Protein AF-A0A350YPW9-F1 (afdb_monomer_lite)

Structure (mmCIF, N/CA/C/O backbone):
data_AF-A0A350YPW9-F1
#
_entry.id   AF-A0A350YPW9-F1
#
loop_
_atom_site.group_PDB
_atom_site.id
_atom_site.type_symbol
_atom_site.label_atom_id
_atom_site.label_alt_id
_atom_site.label_comp_id
_atom_site.label_asym_id
_atom_site.label_entity_id
_atom_site.label_seq_id
_atom_site.pdbx_PDB_ins_code
_atom_site.Cartn_x
_atom_site.Cartn_y
_atom_site.Cartn_z
_atom_site.occupancy
_atom_site.B_iso_or_equiv
_atom_site.auth_seq_id
_atom_site.auth_comp_id
_atom_site.auth_asym_id
_atom_site.auth_atom_id
_atom_site.pdbx_PDB_model_num
ATOM 1 N N . SER A 1 1 ? -2.798 13.551 6.829 1.00 78.19 1 SER A N 1
ATOM 2 C CA . SER A 1 1 ? -2.468 12.453 5.907 1.00 78.19 1 SER A CA 1
ATOM 3 C C . SER A 1 1 ? -0.975 12.178 5.977 1.00 78.19 1 SER A C 1
ATOM 5 O O . SER A 1 1 ? -0.226 13.091 6.312 1.00 78.19 1 SER A O 1
ATOM 7 N N . LEU A 1 2 ? -0.570 10.933 5.739 1.00 86.44 2 LEU A N 1
ATOM 8 C CA . LEU A 1 2 ? 0.815 10.462 5.675 1.00 86.44 2 LEU A CA 1
ATOM 9 C C . LEU A 1 2 ? 0.977 9.685 4.364 1.00 86.44 2 LEU A C 1
ATOM 11 O O . LEU A 1 2 ? 0.100 8.896 4.025 1.00 86.44 2 LEU A O 1
ATOM 15 N N . PHE A 1 3 ? 2.072 9.908 3.645 1.00 88.56 3 PHE A N 1
ATOM 16 C CA . PHE A 1 3 ? 2.415 9.147 2.447 1.00 88.56 3 PHE A CA 1
ATOM 17 C C . PHE A 1 3 ? 3.798 8.540 2.629 1.00 88.56 3 PHE A C 1
ATOM 19 O O . PHE A 1 3 ? 4.702 9.218 3.116 1.00 88.56 3 PHE A O 1
ATOM 26 N N . ILE A 1 4 ? 3.933 7.268 2.271 1.00 87.62 4 ILE A N 1
ATOM 27 C CA . ILE A 1 4 ? 5.182 6.515 2.358 1.00 87.62 4 ILE A CA 1
ATOM 28 C C . ILE A 1 4 ?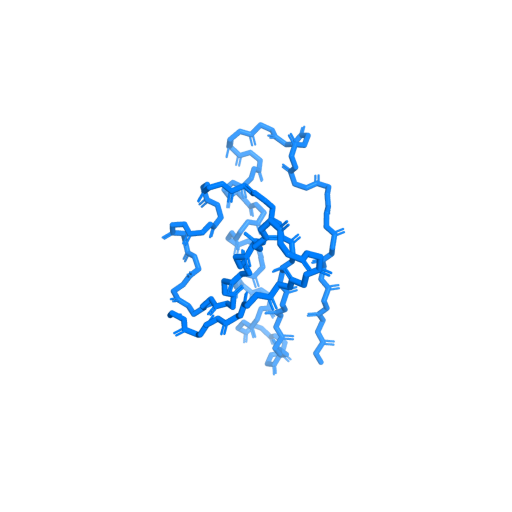 5.504 6.009 0.959 1.00 87.62 4 ILE A C 1
ATOM 30 O O . ILE A 1 4 ? 4.649 5.398 0.316 1.00 87.62 4 ILE A O 1
ATOM 34 N N . ASP A 1 5 ? 6.719 6.286 0.504 1.00 84.94 5 ASP A N 1
ATOM 35 C CA . ASP A 1 5 ? 7.178 5.961 -0.840 1.00 84.94 5 ASP A CA 1
ATOM 36 C C . ASP A 1 5 ? 8.438 5.100 -0.770 1.00 84.94 5 ASP A C 1
ATOM 38 O O . ASP A 1 5 ? 9.421 5.494 -0.143 1.00 84.94 5 ASP A O 1
ATOM 42 N N . GLU A 1 6 ? 8.365 3.929 -1.404 1.00 68.69 6 GLU A N 1
ATOM 43 C CA . GLU A 1 6 ? 9.444 2.953 -1.584 1.00 68.69 6 GLU A CA 1
ATOM 44 C C . GLU A 1 6 ? 10.169 2.483 -0.292 1.00 68.69 6 GLU A C 1
ATOM 46 O O . GLU A 1 6 ? 9.881 2.890 0.829 1.00 68.69 6 GLU A O 1
ATOM 51 N N . GLY A 1 7 ? 11.056 1.488 -0.419 1.00 75.88 7 GLY A N 1
ATOM 52 C CA . GLY A 1 7 ? 11.831 0.930 0.709 1.00 75.88 7 GLY A CA 1
ATOM 53 C C . GLY A 1 7 ? 11.284 -0.358 1.336 1.00 75.88 7 GLY A C 1
ATOM 54 O O . GLY A 1 7 ? 11.979 -1.015 2.106 1.00 75.88 7 GLY A O 1
ATOM 55 N N . PHE A 1 8 ? 10.089 -0.801 0.949 1.00 82.19 8 PHE A N 1
ATOM 56 C CA . PHE A 1 8 ? 9.555 -2.087 1.408 1.00 82.19 8 PHE 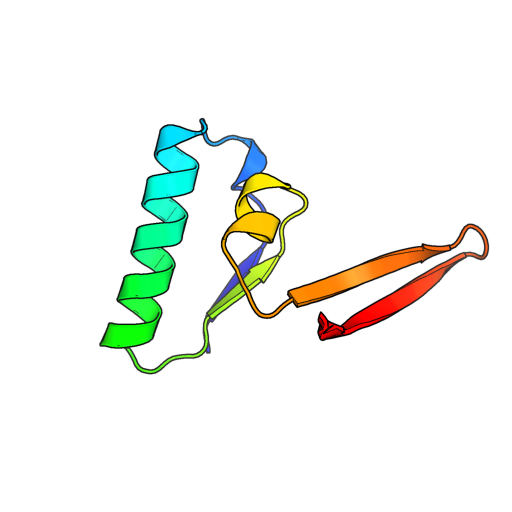A CA 1
ATOM 57 C C . PHE A 1 8 ? 10.194 -3.297 0.701 1.00 82.19 8 PHE A C 1
ATOM 59 O O . PHE A 1 8 ? 10.108 -4.415 1.193 1.00 82.19 8 PHE A O 1
ATOM 66 N N . GLY A 1 9 ? 10.822 -3.089 -0.466 1.00 78.19 9 GLY A N 1
ATOM 67 C CA . GLY A 1 9 ? 11.342 -4.172 -1.318 1.00 78.19 9 GLY A CA 1
ATOM 68 C C . GLY A 1 9 ? 12.608 -4.829 -0.770 1.00 78.19 9 GLY A C 1
ATOM 69 O O . GLY A 1 9 ? 12.952 -5.935 -1.170 1.00 78.19 9 GLY A O 1
ATOM 70 N N . SER A 1 10 ? 13.292 -4.156 0.155 1.00 82.62 10 SER A N 1
ATOM 71 C CA . SER A 1 10 ? 14.434 -4.694 0.897 1.00 82.62 10 SER A CA 1
ATOM 72 C C . SER A 1 10 ? 14.031 -5.434 2.172 1.00 82.62 10 SER A C 1
ATOM 74 O O . SER A 1 10 ? 14.902 -5.972 2.852 1.00 82.62 10 SER A O 1
ATOM 76 N N . LEU A 1 11 ? 12.744 -5.422 2.534 1.00 85.00 11 LEU A N 1
ATOM 77 C CA . LEU A 1 11 ? 12.248 -6.130 3.706 1.00 85.00 11 LEU A CA 1
ATOM 78 C C . LEU A 1 11 ? 12.024 -7.596 3.352 1.00 85.00 11 LEU A C 1
ATOM 80 O O . LEU A 1 11 ? 11.499 -7.928 2.288 1.00 85.00 11 LEU A O 1
ATOM 84 N N . ASP A 1 12 ? 12.395 -8.485 4.267 1.00 88.56 12 ASP A N 1
ATOM 85 C CA . ASP A 1 12 ? 11.923 -9.858 4.200 1.00 88.56 12 ASP A CA 1
ATOM 86 C C . ASP A 1 12 ? 10.401 -9.906 4.433 1.00 88.56 12 ASP A C 1
ATOM 88 O O . ASP A 1 12 ? 9.786 -8.962 4.938 1.00 88.56 12 ASP A O 1
ATOM 92 N N . ARG A 1 13 ? 9.783 -11.033 4.072 1.00 84.25 13 ARG A N 1
ATOM 93 C CA . ARG A 1 13 ? 8.327 -11.210 4.131 1.00 84.25 13 ARG A CA 1
ATOM 94 C C . ARG A 1 13 ? 7.745 -10.977 5.530 1.00 84.25 13 ARG A C 1
ATOM 96 O O . ARG A 1 13 ? 6.695 -10.356 5.637 1.00 84.25 13 ARG A O 1
ATOM 103 N N . LEU A 1 14 ? 8.426 -11.432 6.585 1.00 89.19 14 LEU A N 1
ATOM 104 C CA . LEU A 1 14 ? 7.953 -11.261 7.961 1.00 89.19 14 LEU A CA 1
ATOM 105 C C . LEU A 1 14 ? 7.976 -9.779 8.346 1.00 89.19 14 LEU A C 1
ATOM 107 O O . LEU A 1 14 ? 7.016 -9.260 8.914 1.00 89.19 14 LEU A O 1
ATOM 111 N N . THR A 1 15 ? 9.065 -9.088 8.012 1.00 89.56 15 THR A N 1
ATOM 112 C CA . THR A 1 15 ? 9.200 -7.656 8.288 1.00 89.56 15 THR A CA 1
ATOM 113 C C . THR A 1 15 ? 8.193 -6.824 7.497 1.00 89.56 15 THR A C 1
ATOM 115 O O . THR A 1 15 ? 7.636 -5.863 8.034 1.00 89.56 15 THR A O 1
ATOM 118 N N . LEU A 1 16 ? 7.900 -7.207 6.253 1.00 87.50 16 LEU A N 1
ATOM 119 C CA . LEU A 1 16 ? 6.850 -6.582 5.456 1.00 87.50 16 LEU A CA 1
ATOM 120 C C . LEU A 1 16 ? 5.472 -6.720 6.120 1.00 87.50 16 LEU A C 1
ATOM 122 O O . LEU A 1 16 ? 4.786 -5.713 6.283 1.00 87.50 16 LEU A O 1
ATOM 126 N N . ASP A 1 17 ? 5.105 -7.928 6.556 1.00 86.81 17 ASP A N 1
ATOM 127 C CA . ASP A 1 17 ? 3.825 -8.187 7.228 1.00 86.81 17 ASP A CA 1
ATOM 128 C C . ASP A 1 17 ? 3.684 -7.340 8.502 1.00 86.81 17 ASP A C 1
ATOM 130 O O . ASP A 1 17 ? 2.694 -6.627 8.673 1.00 86.81 17 ASP A O 1
ATOM 134 N N . MET A 1 18 ? 4.719 -7.317 9.351 1.00 90.56 18 MET A N 1
ATOM 135 C CA . MET A 1 18 ? 4.737 -6.465 10.549 1.00 90.56 18 MET A CA 1
ATOM 136 C C . MET A 1 18 ? 4.598 -4.975 10.214 1.00 90.56 18 ME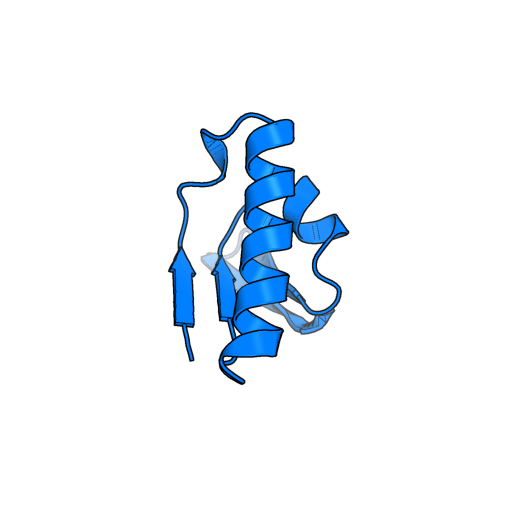T A C 1
ATOM 138 O O . MET A 1 18 ? 3.982 -4.212 10.965 1.00 90.56 18 MET A O 1
ATOM 142 N N . THR A 1 19 ? 5.191 -4.541 9.103 1.00 88.19 19 THR A N 1
ATOM 143 C CA . THR A 1 19 ? 5.121 -3.146 8.672 1.00 88.19 19 THR A CA 1
ATOM 144 C C . THR A 1 19 ? 3.698 -2.783 8.262 1.00 88.19 19 THR A C 1
ATOM 146 O O . THR A 1 19 ? 3.187 -1.760 8.713 1.00 88.19 19 THR A O 1
ATOM 149 N N . ILE A 1 20 ? 3.032 -3.633 7.478 1.00 87.06 20 ILE A N 1
ATOM 150 C CA . ILE A 1 20 ? 1.636 -3.433 7.066 1.00 87.06 20 ILE A CA 1
ATOM 151 C C . ILE A 1 20 ? 0.722 -3.365 8.298 1.00 87.06 20 ILE A C 1
ATOM 153 O O . ILE A 1 20 ? -0.025 -2.398 8.444 1.00 87.06 20 ILE A O 1
ATOM 157 N N . ASP A 1 21 ? 0.858 -4.310 9.234 1.00 90.31 21 ASP A N 1
ATOM 158 C CA . ASP A 1 21 ? 0.081 -4.325 10.482 1.00 90.31 21 ASP A CA 1
ATOM 159 C C . ASP A 1 21 ? 0.282 -3.041 11.307 1.00 90.31 21 ASP A C 1
ATOM 161 O O . ASP A 1 21 ? -0.634 -2.541 11.965 1.00 90.31 21 ASP A O 1
ATOM 165 N N . THR A 1 22 ? 1.495 -2.487 11.293 1.00 89.50 22 THR A N 1
ATOM 166 C CA . THR A 1 22 ? 1.813 -1.241 12.002 1.00 89.50 22 THR A CA 1
ATOM 167 C C . THR A 1 22 ? 1.163 -0.034 11.331 1.00 89.50 22 THR A C 1
ATOM 169 O O . THR A 1 22 ? 0.655 0.851 12.022 1.00 89.50 22 THR A O 1
ATOM 172 N N . LEU A 1 23 ? 1.138 0.005 9.997 1.00 88.50 23 LEU A N 1
ATOM 173 C CA . LEU A 1 23 ? 0.472 1.070 9.245 1.00 88.50 23 LEU A CA 1
ATOM 174 C C . LEU A 1 23 ? -1.041 1.054 9.473 1.00 88.50 23 LEU A C 1
ATOM 176 O O . LEU A 1 23 ? -1.625 2.108 9.718 1.00 88.50 23 LEU A O 1
ATOM 180 N N . GLU A 1 24 ? -1.662 -0.126 9.470 1.00 87.50 24 GLU A N 1
ATOM 181 C CA . GLU A 1 24 ? -3.081 -0.283 9.800 1.00 87.50 24 GLU A CA 1
ATOM 182 C C . GLU A 1 24 ? -3.378 0.268 11.205 1.00 87.50 24 GLU A C 1
ATOM 184 O O . GLU A 1 24 ? -4.233 1.141 11.361 1.00 87.50 24 GLU A O 1
ATOM 189 N N . LYS A 1 25 ? -2.611 -0.142 12.227 1.00 90.25 25 LYS A N 1
ATOM 190 C CA . LYS A 1 25 ? -2.754 0.381 13.601 1.00 90.25 25 LYS A CA 1
ATOM 191 C C . LYS A 1 25 ? -2.619 1.901 13.667 1.00 90.25 25 LYS A C 1
ATOM 193 O O . LYS A 1 25 ? -3.451 2.565 14.282 1.00 90.25 25 LYS A O 1
ATOM 198 N N . LEU A 1 26 ? -1.616 2.464 12.994 1.00 88.94 26 LEU A N 1
ATOM 199 C CA . LEU A 1 26 ? -1.381 3.908 12.980 1.00 88.94 26 LEU A CA 1
ATOM 200 C C . LEU A 1 26 ? -2.558 4.674 12.353 1.00 88.94 26 LEU A C 1
ATOM 202 O O . LEU A 1 26 ? -2.905 5.763 12.820 1.00 88.94 26 LEU A O 1
ATOM 206 N N . GLN A 1 27 ? -3.191 4.120 11.314 1.00 86.75 27 GLN A N 1
ATOM 207 C CA . GLN A 1 27 ? -4.395 4.699 10.717 1.00 86.75 27 GLN A CA 1
ATOM 208 C C . GLN A 1 27 ? -5.540 4.758 11.739 1.00 86.75 27 GLN A C 1
ATOM 210 O O . GLN A 1 27 ? -6.167 5.813 11.880 1.00 86.75 27 GLN A O 1
ATOM 215 N N . PHE A 1 28 ? -5.775 3.665 12.475 1.00 88.06 28 PHE A N 1
ATOM 216 C CA . PHE A 1 28 ? -6.813 3.596 13.509 1.00 88.06 28 PHE A CA 1
ATOM 217 C C . PHE A 1 28 ? -6.550 4.562 14.671 1.00 88.06 28 PHE A C 1
ATOM 219 O O . PHE A 1 28 ? -7.464 5.257 15.109 1.00 88.06 28 PHE A O 1
ATOM 226 N N . GLU A 1 29 ? -5.309 4.648 15.151 1.00 91.75 29 GLU A N 1
ATOM 227 C CA . GLU A 1 29 ? -4.952 5.478 16.309 1.00 91.75 29 GLU A CA 1
ATOM 228 C C . GLU A 1 29 ? -4.948 6.976 15.993 1.00 91.75 29 GLU A C 1
ATOM 230 O O . GLU A 1 29 ? -5.401 7.796 16.792 1.00 91.75 29 GLU A O 1
ATOM 235 N N . THR A 1 30 ? -4.430 7.362 14.825 1.00 85.88 30 THR A N 1
ATOM 236 C CA . THR A 1 30 ? -4.197 8.779 14.503 1.00 85.88 30 THR A CA 1
ATOM 237 C C . THR A 1 30 ? -5.340 9.427 13.725 1.00 85.88 30 THR A C 1
ATOM 239 O O . THR A 1 30 ? -5.313 10.642 13.514 1.00 85.88 30 THR A O 1
ATOM 242 N N . SER A 1 31 ? -6.326 8.640 13.267 1.00 86.25 31 SER A N 1
ATOM 243 C CA . SER A 1 31 ? -7.386 9.071 12.337 1.00 86.25 31 SER A CA 1
ATOM 244 C C . SER A 1 31 ? -6.844 9.764 11.074 1.00 86.25 31 SER A C 1
ATOM 246 O O . SER A 1 31 ? -7.528 10.570 10.439 1.00 86.25 31 SER A O 1
ATOM 248 N N . LYS A 1 32 ? -5.587 9.491 10.698 1.00 88.06 32 LYS A N 1
ATOM 249 C CA . LYS A 1 32 ? -4.960 10.034 9.488 1.00 88.06 32 LYS A CA 1
ATOM 250 C C . LYS A 1 32 ? -5.065 9.017 8.361 1.00 88.06 32 LYS A C 1
ATOM 252 O O . LYS A 1 32 ? -4.757 7.845 8.533 1.00 88.06 32 LYS A O 1
ATOM 257 N N . THR A 1 33 ? -5.391 9.497 7.166 1.00 89.38 33 THR A N 1
ATOM 258 C CA . THR A 1 33 ? -5.236 8.713 5.935 1.00 89.38 33 THR A CA 1
ATOM 259 C C . THR A 1 33 ? -3.757 8.428 5.686 1.00 89.38 33 THR A C 1
ATOM 261 O O . THR A 1 33 ? -2.958 9.372 5.651 1.00 89.38 33 THR A O 1
ATOM 264 N N . ILE A 1 34 ? -3.419 7.153 5.503 1.00 88.75 34 ILE A N 1
ATOM 265 C CA . ILE A 1 34 ? -2.086 6.675 5.135 1.00 88.75 34 ILE A CA 1
ATOM 266 C C . ILE A 1 34 ? -2.154 6.170 3.694 1.00 88.75 34 ILE A C 1
ATOM 268 O O . ILE A 1 34 ? -3.021 5.362 3.372 1.00 88.75 34 ILE A O 1
ATOM 272 N N . GLY A 1 35 ? -1.269 6.670 2.837 1.00 90.12 35 GLY A N 1
ATOM 273 C CA . GLY A 1 35 ? -1.061 6.172 1.480 1.00 90.12 35 GLY A CA 1
ATOM 274 C C . GLY A 1 35 ? 0.316 5.530 1.356 1.00 90.12 35 GLY A C 1
ATOM 275 O O . GLY A 1 35 ? 1.290 6.048 1.903 1.00 90.12 35 GLY A O 1
ATOM 276 N N . VAL A 1 36 ? 0.396 4.414 0.637 1.00 89.56 36 VAL A N 1
ATOM 277 C CA . VAL A 1 36 ? 1.646 3.684 0.405 1.00 89.56 36 VAL A CA 1
ATOM 278 C C . VAL 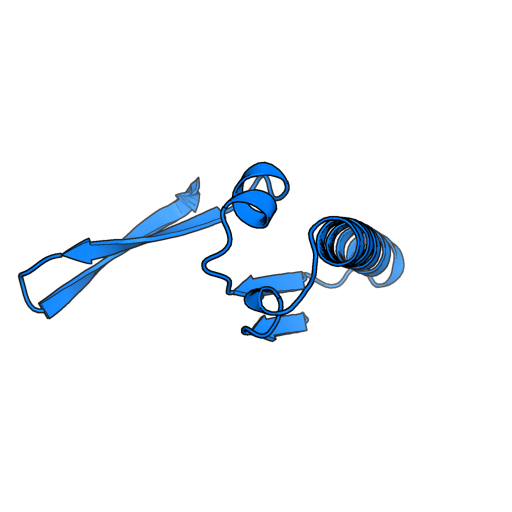A 1 36 ? 1.864 3.543 -1.094 1.00 89.56 36 VAL A C 1
ATOM 280 O O . VAL A 1 36 ? 0.949 3.151 -1.816 1.00 89.56 36 VAL A O 1
ATOM 283 N N . ILE A 1 37 ? 3.073 3.854 -1.554 1.00 90.56 37 ILE A N 1
ATOM 284 C CA . ILE A 1 37 ? 3.505 3.653 -2.936 1.00 90.56 37 ILE A CA 1
ATOM 285 C C . ILE A 1 37 ? 4.505 2.498 -2.935 1.00 90.56 37 ILE A C 1
ATOM 287 O O . ILE A 1 37 ? 5.550 2.549 -2.283 1.00 90.56 37 ILE A O 1
ATOM 291 N N . SER A 1 38 ? 4.154 1.411 -3.622 1.00 87.38 38 SER A N 1
ATOM 292 C CA . SER A 1 38 ? 5.011 0.234 -3.713 1.00 87.38 38 SER A CA 1
ATOM 293 C C . SER A 1 38 ? 4.713 -0.607 -4.948 1.00 87.38 38 SER A C 1
ATOM 295 O O . SER A 1 38 ? 3.588 -0.647 -5.440 1.00 87.38 38 SER A O 1
ATOM 297 N N . HIS A 1 39 ? 5.735 -1.321 -5.416 1.00 87.56 39 HIS A N 1
ATOM 298 C CA . HIS A 1 39 ? 5.641 -2.316 -6.483 1.00 87.56 39 HIS A CA 1
ATOM 299 C C . HIS A 1 39 ? 5.493 -3.757 -5.954 1.00 87.56 39 HIS A C 1
ATOM 301 O O . HIS A 1 39 ? 5.483 -4.694 -6.745 1.00 87.56 39 HIS A O 1
ATOM 307 N N . ILE A 1 40 ? 5.408 -3.958 -4.636 1.00 86.94 40 ILE A N 1
ATOM 308 C CA . ILE A 1 40 ? 5.405 -5.293 -4.021 1.00 86.94 40 ILE A CA 1
ATOM 309 C C . ILE A 1 40 ? 4.004 -5.898 -4.036 1.00 86.94 40 ILE A C 1
ATOM 311 O O . ILE A 1 40 ? 3.077 -5.332 -3.459 1.00 86.94 40 ILE A O 1
ATOM 315 N N . GLU A 1 41 ? 3.873 -7.087 -4.624 1.00 83.56 41 GLU A N 1
ATOM 316 C CA . GLU A 1 41 ? 2.599 -7.811 -4.743 1.00 83.56 41 GLU A CA 1
ATOM 317 C C . GLU A 1 41 ? 1.961 -8.122 -3.383 1.00 83.56 41 GLU A C 1
ATOM 319 O O . GLU A 1 41 ? 0.776 -7.873 -3.192 1.00 83.56 41 GLU A O 1
ATOM 324 N N . ALA A 1 42 ? 2.750 -8.550 -2.392 1.00 81.88 42 ALA A N 1
ATOM 325 C CA . ALA A 1 42 ? 2.241 -8.872 -1.055 1.00 81.88 42 ALA A CA 1
ATOM 326 C C . ALA A 1 42 ? 1.544 -7.686 -0.355 1.00 81.88 42 ALA A C 1
ATOM 328 O O . ALA A 1 42 ? 0.620 -7.888 0.429 1.00 81.88 42 ALA A O 1
ATOM 329 N N . MET A 1 43 ? 1.935 -6.440 -0.657 1.00 81.69 43 MET A N 1
ATOM 330 C CA . MET A 1 43 ? 1.208 -5.265 -0.160 1.00 81.69 43 MET A CA 1
ATOM 331 C C . MET A 1 43 ? -0.106 -5.026 -0.903 1.00 81.69 43 MET A C 1
ATOM 333 O O . MET A 1 43 ? -1.079 -4.597 -0.285 1.00 81.69 43 MET A O 1
ATOM 337 N N . GLN A 1 44 ? -0.153 -5.322 -2.203 1.00 81.56 44 GLN A N 1
ATOM 338 C CA . GLN A 1 44 ? -1.375 -5.208 -3.002 1.00 81.56 44 GLN A CA 1
ATOM 339 C C . GLN A 1 44 ? -2.448 -6.186 -2.510 1.00 81.56 44 GLN A C 1
ATOM 341 O O . GLN A 1 44 ? -3.619 -5.838 -2.481 1.00 81.56 44 GLN A O 1
ATOM 346 N N . GLU A 1 45 ? -2.078 -7.390 -2.073 1.00 83.25 45 GLU A N 1
ATOM 347 C CA . GLU A 1 45 ? -3.049 -8.366 -1.553 1.00 83.25 45 GLU A CA 1
ATOM 348 C C . GLU A 1 45 ? -3.671 -7.947 -0.211 1.00 83.25 45 GLU A C 1
ATOM 350 O O . GLU A 1 45 ? -4.799 -8.325 0.104 1.00 83.25 45 GLU A O 1
ATOM 355 N N . ARG A 1 46 ? -2.942 -7.161 0.588 1.00 83.12 46 ARG A N 1
ATOM 356 C CA . ARG A 1 46 ? -3.345 -6.743 1.938 1.00 83.12 46 ARG A CA 1
ATOM 357 C C . ARG A 1 46 ? -4.183 -5.463 1.950 1.00 83.12 46 ARG A C 1
ATOM 359 O O . ARG A 1 46 ? -5.048 -5.312 2.809 1.00 83.12 46 ARG A O 1
ATOM 366 N N . ILE A 1 47 ? -3.931 -4.536 1.026 1.00 85.06 47 ILE A N 1
ATOM 367 C CA . ILE A 1 47 ? -4.609 -3.234 0.980 1.00 85.06 47 ILE A CA 1
ATOM 368 C C . ILE A 1 47 ? -5.806 -3.317 0.027 1.00 85.06 47 ILE A C 1
ATOM 370 O O . ILE A 1 47 ? -5.643 -3.417 -1.186 1.00 85.06 47 ILE A O 1
ATOM 374 N N . ALA A 1 48 ? -7.020 -3.240 0.577 1.00 84.00 48 ALA A N 1
ATOM 375 C CA . ALA A 1 48 ? -8.251 -3.414 -0.195 1.00 84.00 48 ALA A CA 1
ATOM 376 C C . ALA A 1 48 ? -8.503 -2.301 -1.226 1.00 84.00 48 ALA A C 1
ATOM 378 O O . ALA A 1 48 ? -8.947 -2.598 -2.325 1.00 84.00 48 ALA A O 1
ATOM 379 N N . THR A 1 49 ? -8.230 -1.036 -0.883 1.00 89.31 49 THR A N 1
ATOM 380 C CA . THR A 1 49 ? -8.424 0.105 -1.794 1.00 89.31 49 THR A CA 1
ATOM 381 C C . THR A 1 49 ? -7.111 0.485 -2.449 1.00 89.31 49 THR A C 1
ATOM 383 O O . THR A 1 49 ? -6.166 0.886 -1.766 1.00 89.31 49 THR A O 1
ATOM 386 N N . GLN A 1 50 ? -7.060 0.405 -3.772 1.00 91.31 50 GLN A N 1
ATOM 387 C CA . GLN A 1 50 ? -5.832 0.587 -4.531 1.00 91.31 50 GLN A CA 1
ATOM 388 C C . GLN A 1 50 ? -6.012 1.610 -5.638 1.00 91.31 50 GLN A C 1
ATOM 390 O O . GLN A 1 50 ? -7.071 1.747 -6.242 1.00 91.31 50 GLN A O 1
ATOM 395 N N . ILE A 1 51 ? -4.919 2.300 -5.938 1.00 93.56 51 ILE A N 1
ATOM 396 C CA . ILE A 1 51 ? -4.775 3.075 -7.161 1.00 93.56 51 ILE A CA 1
ATOM 397 C C . ILE A 1 51 ? -3.757 2.326 -8.012 1.00 93.56 51 ILE A C 1
ATOM 399 O O . ILE A 1 51 ? -2.559 2.358 -7.729 1.00 93.56 51 ILE A O 1
ATOM 403 N N . ARG A 1 52 ? -4.230 1.613 -9.033 1.00 92.00 52 ARG A N 1
ATOM 404 C CA . ARG A 1 52 ? -3.366 0.805 -9.893 1.00 92.00 52 ARG A CA 1
ATOM 405 C C . ARG A 1 52 ? -2.921 1.619 -11.096 1.00 92.00 52 ARG A C 1
ATOM 407 O O . ARG A 1 52 ? -3.746 2.128 -11.847 1.00 92.00 52 ARG A O 1
ATOM 414 N N . LEU A 1 53 ? -1.608 1.711 -11.289 1.00 92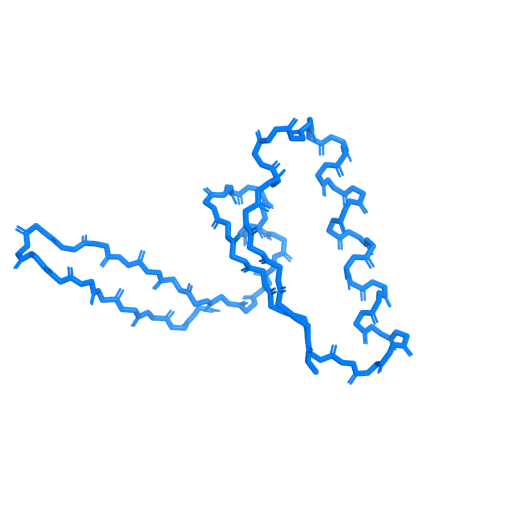.31 53 LEU A N 1
ATOM 415 C CA . LEU A 1 53 ? -0.985 2.336 -12.455 1.00 92.31 53 LEU A CA 1
ATOM 416 C C . LEU A 1 53 ? -0.593 1.271 -13.481 1.00 92.31 53 LEU A C 1
ATOM 418 O O . LEU A 1 53 ? 0.211 0.387 -13.193 1.00 92.31 53 LEU A O 1
ATOM 422 N N . THR A 1 54 ? -1.101 1.408 -14.704 1.00 92.62 54 THR A N 1
ATOM 423 C CA . THR A 1 54 ? -0.727 0.569 -15.847 1.00 92.62 54 THR A CA 1
ATOM 424 C C . THR A 1 54 ? 0.025 1.414 -16.865 1.00 92.62 54 THR A C 1
ATOM 426 O O . THR A 1 54 ? -0.541 2.320 -17.488 1.00 92.62 54 THR A O 1
ATOM 429 N N . ARG A 1 55 ? 1.316 1.114 -17.047 1.00 90.81 55 ARG A N 1
ATOM 430 C CA . ARG A 1 55 ? 2.146 1.724 -18.095 1.00 90.81 55 ARG A CA 1
ATOM 431 C C . ARG A 1 55 ? 1.673 1.243 -19.462 1.00 90.81 55 ARG A C 1
ATOM 433 O O . ARG A 1 55 ? 1.556 0.038 -19.673 1.00 90.81 55 ARG A O 1
ATOM 440 N N . ASN A 1 56 ? 1.462 2.163 -20.400 1.00 88.00 56 ASN A N 1
ATOM 441 C CA . ASN A 1 56 ? 1.296 1.800 -21.803 1.00 88.00 56 ASN A CA 1
ATOM 442 C C . ASN A 1 56 ? 2.599 2.053 -22.574 1.00 88.00 56 ASN A C 1
ATOM 444 O O . ASN A 1 56 ? 3.410 2.905 -22.214 1.00 88.00 56 ASN A O 1
ATOM 448 N N . GLY A 1 57 ? 2.813 1.306 -23.657 1.00 89.31 57 GLY A N 1
ATOM 449 C CA . GLY A 1 57 ? 3.989 1.471 -24.521 1.00 89.31 57 GLY A CA 1
ATOM 450 C C . GLY A 1 57 ? 3.995 2.771 -25.339 1.00 89.31 57 GLY A C 1
ATOM 451 O O . GLY A 1 57 ? 4.845 2.930 -26.206 1.00 89.31 57 GLY A O 1
ATOM 452 N N . GLN A 1 58 ? 3.042 3.678 -25.105 1.00 90.94 58 GLN A N 1
ATOM 453 C CA . GLN A 1 58 ? 2.825 4.904 -25.878 1.00 90.94 58 GLN A CA 1
ATOM 454 C C . GLN A 1 58 ? 3.369 6.154 -25.163 1.00 90.94 58 GLN A C 1
ATOM 456 O O . GLN A 1 58 ? 3.146 7.272 -25.619 1.00 90.94 58 GLN A O 1
ATOM 461 N N . GLY A 1 59 ? 4.102 5.977 -24.058 1.00 91.62 59 GLY A N 1
ATOM 462 C CA . GLY A 1 59 ? 4.754 7.068 -23.328 1.00 91.62 59 GLY A CA 1
ATOM 463 C C . GLY A 1 59 ? 3.877 7.739 -22.269 1.00 91.62 59 GLY A C 1
ATOM 464 O O . GLY A 1 59 ? 4.281 8.755 -21.709 1.00 91.62 59 GLY A O 1
ATOM 465 N N . TYR A 1 60 ? 2.705 7.178 -21.961 1.00 91.31 60 TYR A N 1
ATOM 466 C CA . TYR A 1 60 ? 1.865 7.615 -20.847 1.00 91.31 60 TYR A CA 1
ATOM 467 C C . TYR A 1 60 ? 1.420 6.422 -19.988 1.00 91.31 60 TYR A C 1
ATOM 469 O O . TYR A 1 60 ? 1.692 5.259 -20.282 1.00 91.31 60 TYR A O 1
ATOM 477 N N . SER A 1 61 ? 0.798 6.700 -18.846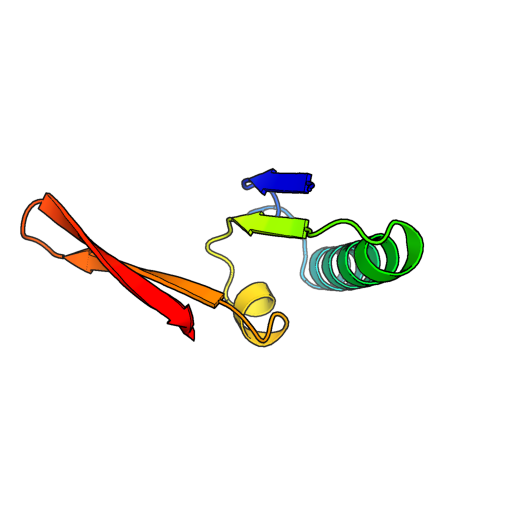 1.00 94.75 61 SER A N 1
ATOM 478 C CA . SER A 1 61 ? 0.240 5.665 -17.971 1.00 94.75 61 SER A CA 1
ATOM 479 C C . SER A 1 61 ? -1.253 5.888 -17.798 1.00 94.75 61 SER A C 1
ATOM 481 O O . SER A 1 61 ? -1.741 7.012 -17.898 1.00 94.75 61 SER A O 1
ATOM 483 N N . SER A 1 62 ? -1.969 4.799 -17.561 1.00 94.81 62 SER A N 1
ATOM 484 C CA . SER A 1 62 ? -3.380 4.799 -17.183 1.00 94.81 62 SER A CA 1
ATOM 485 C C . SER A 1 62 ? -3.511 4.402 -15.719 1.00 94.81 62 SER A C 1
ATOM 487 O O . SER A 1 62 ? -2.622 3.745 -15.176 1.00 94.81 62 SER A O 1
ATOM 489 N N . MET A 1 63 ? -4.592 4.836 -15.080 1.00 95.12 63 MET A N 1
ATOM 490 C CA . MET A 1 63 ? -4.822 4.622 -13.659 1.00 95.12 63 MET A CA 1
ATOM 491 C C . MET A 1 63 ? -6.268 4.197 -13.419 1.00 95.12 63 MET A C 1
ATOM 493 O O . MET A 1 63 ? -7.176 4.768 -14.022 1.00 95.12 63 MET A O 1
ATOM 497 N N . GLU A 1 64 ? -6.470 3.235 -12.525 1.00 95.31 64 GLU A N 1
ATOM 498 C CA . GLU A 1 64 ? -7.787 2.776 -12.076 1.00 95.31 64 GLU A CA 1
ATOM 499 C C . GLU A 1 64 ? -7.838 2.674 -10.547 1.00 95.31 64 GLU A C 1
ATOM 501 O O . GLU A 1 64 ? -6.809 2.473 -9.898 1.00 95.31 64 GLU A O 1
ATOM 506 N N . ILE A 1 65 ? -9.035 2.839 -9.981 1.00 93.44 65 ILE A N 1
ATOM 507 C CA . ILE A 1 65 ? -9.292 2.578 -8.562 1.00 93.44 65 ILE A CA 1
ATOM 508 C C . ILE A 1 65 ? -9.862 1.166 -8.465 1.00 93.44 65 ILE A C 1
ATOM 510 O O . ILE A 1 65 ? -10.853 0.872 -9.137 1.00 93.44 65 ILE A O 1
ATOM 514 N N . VAL A 1 66 ? -9.228 0.323 -7.650 1.00 88.00 66 VAL A N 1
ATOM 515 C CA . VAL A 1 66 ? -9.625 -1.070 -7.390 1.00 88.00 66 VAL A CA 1
ATOM 516 C C . VAL A 1 66 ? -10.023 -1.219 -5.930 1.00 88.00 66 VAL A C 1
ATOM 518 O O . VAL A 1 66 ? -9.341 -0.599 -5.078 1.00 88.00 66 VAL A O 1
#

Radius of gyration: 13.35 Å; chains: 1; bounding box: 24×24×42 Å

Foldseek 3Di:
DEEEEDDLVPDDPVRNVVVLVVVVVCCVVVVDDYHYHDPDPVVVVVDPWDWDWADDPPPDIDTDID

pLDDT: mean 87.59, std 4.68, range [68.69, 95.31]

Secondary structure (DSSP, 8-state):
-EEEES-GGGS-HHHHHHHHHHHHHHHHHH---EEEE---HHHHHH-SS-EEEEE-TTS-EEEEE-

Sequence (66 aa):
SLFIDEGFGSLDRLTLDMTIDTLEKLQFETSKTIGVISHIEAMQERIATQIRLTRNGQGYSSMEIV